Protein AF-A0A365CVX8-F1 (afdb_monomer)

Structure (mmCIF, N/CA/C/O backbone):
data_AF-A0A365CVX8-F1
#
_entry.id   AF-A0A365CVX8-F1
#
loop_
_atom_site.group_PDB
_atom_site.id
_atom_site.type_symbol
_atom_site.label_atom_id
_atom_site.label_alt_id
_atom_site.label_comp_id
_atom_site.label_asym_id
_atom_site.label_entity_id
_atom_site.label_seq_id
_atom_site.pdbx_PDB_ins_code
_atom_site.Cartn_x
_atom_site.Cartn_y
_atom_site.Cartn_z
_atom_site.occupancy
_atom_site.B_iso_or_equiv
_atom_site.auth_seq_id
_atom_site.auth_comp_id
_atom_site.auth_asym_id
_atom_site.auth_atom_id
_atom_site.pdbx_PDB_model_num
ATOM 1 N N . LEU A 1 1 ? 5.275 -9.583 2.799 1.00 88.12 1 LEU A N 1
ATOM 2 C CA . LEU A 1 1 ? 6.177 -8.466 3.175 1.00 88.12 1 LEU A CA 1
ATOM 3 C C . LEU A 1 1 ? 5.421 -7.268 3.742 1.00 88.12 1 LEU A C 1
ATOM 5 O O . LEU A 1 1 ? 5.798 -6.828 4.813 1.00 88.12 1 LEU A O 1
ATOM 9 N N . VAL A 1 2 ? 4.339 -6.797 3.106 1.00 97.50 2 VAL A N 1
ATOM 10 C CA . VAL A 1 2 ? 3.573 -5.600 3.531 1.00 97.50 2 VAL A CA 1
ATOM 11 C C . VAL A 1 2 ? 3.321 -5.515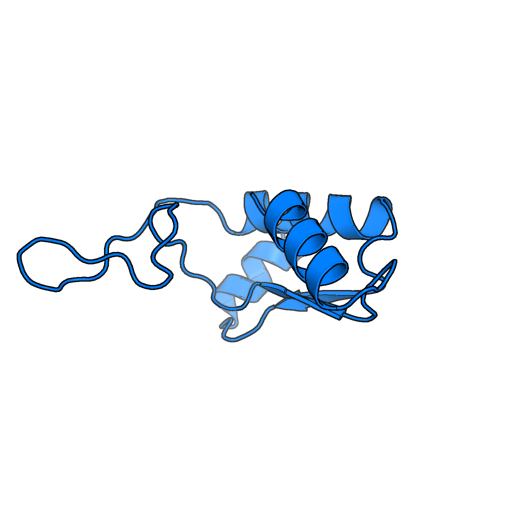 5.043 1.00 97.50 2 VAL A C 1
ATOM 13 O O . VAL A 1 2 ? 3.779 -4.574 5.683 1.00 97.50 2 VAL A O 1
ATOM 16 N N . ARG A 1 3 ? 2.665 -6.525 5.632 1.00 97.94 3 ARG A N 1
ATOM 17 C CA . ARG A 1 3 ? 2.367 -6.537 7.073 1.00 97.94 3 ARG A CA 1
ATOM 18 C C . ARG A 1 3 ? 3.620 -6.469 7.949 1.00 97.94 3 ARG A C 1
ATOM 20 O O . ARG A 1 3 ? 3.631 -5.716 8.909 1.00 97.94 3 ARG A O 1
ATOM 27 N N . VAL A 1 4 ? 4.676 -7.202 7.587 1.00 97.62 4 VAL A N 1
ATOM 28 C CA . VAL A 1 4 ? 5.950 -7.200 8.327 1.00 97.62 4 VAL A CA 1
ATOM 29 C C . VAL A 1 4 ? 6.564 -5.799 8.333 1.00 97.62 4 VAL A C 1
ATOM 31 O O . VAL A 1 4 ? 7.008 -5.336 9.378 1.00 97.62 4 VAL A O 1
ATOM 34 N N . CYS A 1 5 ? 6.545 -5.097 7.195 1.00 97.50 5 CYS A N 1
ATOM 35 C CA . CYS A 1 5 ? 7.035 -3.720 7.112 1.00 97.50 5 CYS A CA 1
ATOM 36 C C . CYS A 1 5 ? 6.208 -2.770 7.990 1.00 97.50 5 CYS A C 1
ATOM 38 O O . CYS A 1 5 ? 6.782 -1.951 8.702 1.00 97.50 5 CYS A O 1
ATOM 40 N N . LEU A 1 6 ? 4.877 -2.901 7.984 1.00 98.44 6 LEU A N 1
ATOM 41 C CA . LEU A 1 6 ? 4.008 -2.092 8.839 1.00 98.44 6 LEU A CA 1
ATOM 42 C C . LEU A 1 6 ? 4.246 -2.375 10.330 1.00 98.44 6 LEU A C 1
ATOM 44 O O . LEU A 1 6 ? 4.431 -1.438 11.097 1.00 98.44 6 LEU A O 1
ATOM 48 N N . GLU A 1 7 ? 4.304 -3.642 10.745 1.00 98.56 7 GLU A N 1
ATOM 49 C CA . GLU A 1 7 ? 4.580 -4.032 12.138 1.00 98.56 7 GLU A CA 1
ATOM 50 C C . GLU A 1 7 ? 5.954 -3.530 12.612 1.00 98.56 7 GLU A C 1
ATOM 52 O O . GLU A 1 7 ? 6.098 -3.085 13.752 1.00 98.56 7 GLU A O 1
ATOM 57 N N . GLN A 1 8 ? 6.963 -3.530 11.735 1.00 98.06 8 GLN A N 1
ATOM 58 C CA . GLN A 1 8 ? 8.263 -2.922 12.022 1.00 98.06 8 GLN A CA 1
ATOM 59 C C . GLN A 1 8 ? 8.157 -1.407 12.227 1.00 98.06 8 GLN A C 1
ATOM 61 O O . GLN A 1 8 ? 8.727 -0.892 13.190 1.00 98.06 8 GLN A O 1
ATOM 66 N N . SER A 1 9 ? 7.424 -0.693 11.366 1.00 98.25 9 SER A N 1
ATOM 67 C CA . SER A 1 9 ? 7.183 0.745 11.534 1.00 98.25 9 SER A CA 1
ATOM 68 C C . SER A 1 9 ? 6.437 1.048 12.834 1.00 98.25 9 SER A C 1
ATOM 70 O O . SER A 1 9 ? 6.866 1.918 13.585 1.00 98.25 9 SER A O 1
ATOM 72 N N . LEU A 1 10 ? 5.378 0.297 13.146 1.00 98.75 10 LEU A N 1
ATOM 73 C CA . LEU A 1 10 ? 4.614 0.427 14.390 1.00 98.75 10 LEU A CA 1
ATOM 74 C C . LEU A 1 10 ? 5.499 0.225 15.622 1.00 98.75 10 LEU A C 1
ATOM 76 O O . LEU A 1 10 ? 5.479 1.044 16.539 1.00 98.75 10 LEU A O 1
ATOM 80 N N . LYS A 1 11 ? 6.362 -0.799 15.605 1.00 98.62 11 LYS A N 1
ATOM 81 C CA . LYS A 1 11 ? 7.333 -1.046 16.678 1.00 98.62 11 LYS A CA 1
ATOM 82 C C . LYS A 1 11 ? 8.307 0.120 16.865 1.00 98.62 11 LYS A C 1
ATOM 84 O O . LYS A 1 11 ? 8.607 0.475 18.001 1.00 98.62 11 LYS A O 1
ATOM 89 N N . GLN A 1 12 ? 8.819 0.700 15.779 1.00 98.50 12 GLN A N 1
ATOM 90 C CA . GLN A 1 12 ? 9.742 1.841 15.849 1.00 98.50 12 GLN A CA 1
ATOM 91 C C . GLN A 1 12 ? 9.052 3.112 16.354 1.00 98.50 12 GLN A C 1
ATOM 93 O O . GLN A 1 12 ? 9.645 3.864 17.122 1.00 98.50 12 GLN A O 1
ATOM 98 N N . LEU A 1 13 ? 7.802 3.330 15.941 1.00 98.62 13 LEU A N 1
ATOM 99 C CA . LEU A 1 13 ? 6.990 4.477 16.345 1.00 98.62 13 LEU A CA 1
ATOM 100 C C . LEU A 1 13 ? 6.361 4.314 17.736 1.00 98.62 13 LEU A C 1
ATOM 102 O O . LEU A 1 13 ? 5.879 5.298 18.286 1.00 98.62 13 LEU A O 1
ATOM 106 N N . GLN A 1 14 ? 6.376 3.100 18.299 1.00 98.62 14 GLN A N 1
ATOM 107 C CA . GLN A 1 14 ? 5.677 2.736 19.538 1.00 98.62 14 GLN A CA 1
ATOM 108 C C . GLN A 1 14 ? 4.173 3.039 19.469 1.00 98.62 14 GLN A C 1
ATOM 110 O O . GLN A 1 14 ? 3.582 3.562 20.410 1.00 98.62 14 GLN A O 1
ATOM 115 N N . LEU A 1 15 ? 3.563 2.716 18.328 1.00 98.75 15 LEU A N 1
ATOM 116 C CA . LEU A 1 15 ? 2.132 2.880 18.087 1.00 98.75 15 LEU A CA 1
ATOM 117 C C . LEU A 1 15 ? 1.475 1.521 17.864 1.00 98.75 15 LEU A C 1
ATOM 119 O O . LEU A 1 15 ? 2.075 0.626 17.272 1.00 98.75 15 LEU A O 1
ATOM 123 N N . ASP A 1 16 ? 0.212 1.401 18.264 1.00 98.69 16 ASP A N 1
ATOM 124 C CA . ASP A 1 16 ? -0.597 0.206 17.996 1.00 98.69 16 ASP A CA 1
ATOM 125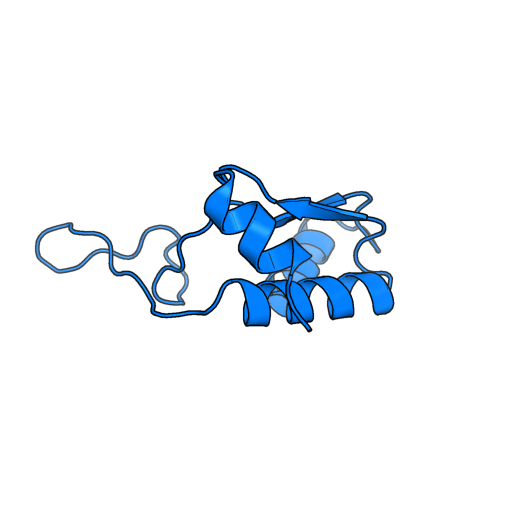 C C . ASP A 1 16 ? -1.152 0.190 16.561 1.00 98.69 16 ASP A C 1
ATOM 127 O O . ASP A 1 16 ? -1.435 -0.871 16.004 1.00 98.69 16 ASP A O 1
ATOM 131 N N . TYR A 1 17 ? -1.316 1.370 15.953 1.00 98.81 17 TYR A N 1
ATOM 132 C CA . TYR A 1 17 ? -1.817 1.542 14.592 1.00 98.81 17 TYR A CA 1
ATOM 133 C C . TYR A 1 17 ? -1.314 2.853 13.963 1.00 98.81 17 TYR A C 1
ATOM 135 O O . TYR A 1 17 ? -0.825 3.743 14.658 1.00 98.81 17 TYR A O 1
ATOM 143 N N . VAL A 1 18 ? -1.486 2.998 12.645 1.00 98.81 18 VAL A N 1
ATOM 144 C CA . VAL A 1 18 ? -1.339 4.280 11.927 1.00 98.81 18 VAL A CA 1
ATOM 145 C C . VAL A 1 18 ? -2.660 4.734 11.311 1.00 98.81 18 VAL A C 1
ATOM 147 O O . VAL A 1 18 ? -3.453 3.918 10.836 1.00 98.81 18 VAL A O 1
ATOM 150 N N . ASP A 1 19 ? -2.911 6.040 11.266 1.00 98.88 19 ASP A N 1
ATOM 151 C CA . ASP A 1 19 ? -4.121 6.565 10.622 1.00 98.88 19 ASP A CA 1
ATOM 152 C C . ASP A 1 19 ? -4.127 6.318 9.108 1.00 98.88 19 ASP A C 1
ATOM 154 O O . ASP A 1 19 ? -5.179 6.048 8.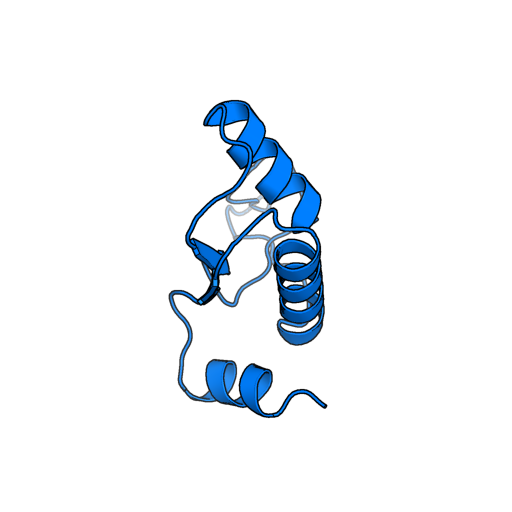526 1.00 98.88 19 ASP A O 1
ATOM 158 N N . LEU A 1 20 ? -2.953 6.352 8.469 1.00 98.81 20 LEU A N 1
ATOM 159 C CA . LEU A 1 20 ? -2.794 6.151 7.032 1.00 98.81 20 LEU A CA 1
ATOM 160 C C . LEU A 1 20 ? -1.504 5.387 6.710 1.00 98.81 20 LEU A C 1
ATOM 162 O O . LEU A 1 20 ? -0.421 5.788 7.131 1.00 98.81 20 LEU A O 1
ATOM 166 N N . TYR A 1 21 ? -1.617 4.330 5.902 1.00 98.81 21 TYR A N 1
ATOM 167 C CA . TYR A 1 21 ? -0.478 3.585 5.357 1.00 98.81 21 TYR A CA 1
ATOM 168 C C . TYR A 1 21 ? -0.519 3.559 3.824 1.00 98.81 21 TYR A C 1
ATOM 170 O O . TYR A 1 21 ? -1.563 3.299 3.227 1.00 98.81 21 TYR A O 1
ATOM 178 N N . LEU A 1 22 ? 0.607 3.845 3.165 1.00 98.81 22 LEU A N 1
ATOM 179 C CA . LEU A 1 22 ? 0.660 4.046 1.713 1.00 98.81 22 LEU A CA 1
ATOM 180 C C . LEU A 1 22 ? 1.598 3.053 1.027 1.00 98.81 22 LEU A C 1
ATOM 182 O O . LEU A 1 22 ? 2.709 2.815 1.498 1.00 98.81 22 LEU A O 1
ATOM 186 N N . ILE A 1 23 ? 1.214 2.583 -0.163 1.00 98.44 23 ILE A N 1
ATOM 187 C CA . ILE A 1 23 ? 2.197 2.073 -1.126 1.00 98.44 23 ILE A CA 1
ATOM 188 C C . ILE A 1 23 ? 2.995 3.277 -1.637 1.00 98.44 23 ILE A C 1
ATOM 190 O O . ILE A 1 23 ? 2.453 4.122 -2.351 1.00 98.44 23 ILE A O 1
ATOM 194 N N . HIS A 1 24 ? 4.270 3.376 -1.255 1.00 97.75 24 HIS A N 1
ATOM 195 C CA . HIS A 1 24 ? 5.089 4.563 -1.529 1.0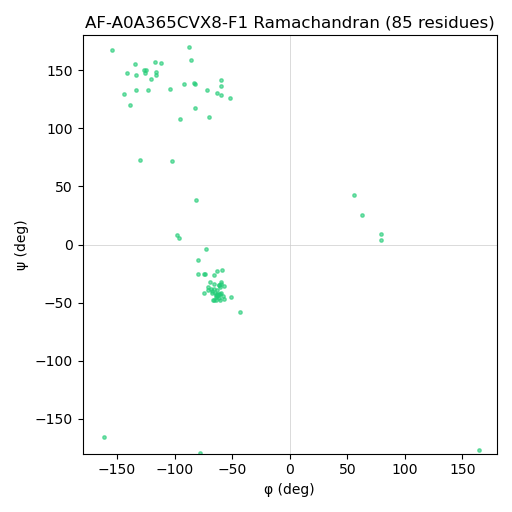0 97.75 24 HIS A CA 1
ATOM 196 C C . HIS A 1 24 ? 5.373 4.755 -3.031 1.00 97.75 24 HIS A C 1
ATOM 198 O O . HIS A 1 24 ? 5.319 5.878 -3.523 1.00 97.75 24 HIS A O 1
ATOM 204 N N . PHE A 1 25 ? 5.649 3.677 -3.772 1.00 96.75 25 PHE A N 1
ATOM 205 C CA . PHE A 1 25 ? 5.872 3.718 -5.220 1.00 96.75 25 PHE A CA 1
ATOM 206 C C . PHE A 1 25 ? 5.242 2.503 -5.915 1.00 96.75 25 PHE A C 1
ATOM 208 O O . PHE A 1 25 ? 5.264 1.407 -5.356 1.00 96.75 25 PHE A O 1
ATOM 215 N N . PRO A 1 26 ? 4.754 2.645 -7.161 1.00 95.81 26 PRO A N 1
ATOM 216 C CA . PRO A 1 26 ? 4.200 1.545 -7.952 1.00 95.81 26 PRO A CA 1
ATOM 217 C C . PRO A 1 26 ? 5.300 0.710 -8.640 1.00 95.81 26 PRO A C 1
ATOM 219 O O . PRO A 1 26 ? 5.165 0.332 -9.804 1.00 95.81 26 PRO A O 1
ATOM 222 N N . MET A 1 27 ? 6.425 0.490 -7.957 1.00 94.12 27 MET A N 1
ATOM 223 C CA . MET A 1 27 ? 7.581 -0.255 -8.458 1.00 94.12 27 MET A CA 1
ATOM 224 C C . MET A 1 27 ? 8.123 -1.137 -7.339 1.00 94.12 27 MET A C 1
ATOM 226 O O . MET A 1 27 ? 8.542 -0.626 -6.301 1.00 94.12 27 MET A O 1
ATOM 230 N N . ALA A 1 28 ? 8.133 -2.449 -7.558 1.00 94.56 28 ALA A N 1
ATOM 231 C CA . ALA A 1 28 ? 8.741 -3.384 -6.626 1.00 94.56 28 ALA A CA 1
ATOM 232 C C . ALA A 1 28 ? 10.254 -3.463 -6.861 1.00 94.56 28 ALA A C 1
ATOM 234 O O . ALA A 1 28 ? 10.730 -3.488 -7.999 1.00 94.56 28 ALA A O 1
ATOM 235 N N . MET A 1 29 ? 11.011 -3.493 -5.770 1.00 94.69 29 MET A N 1
ATOM 236 C CA . MET A 1 29 ? 12.454 -3.719 -5.770 1.00 94.69 29 MET A CA 1
ATOM 237 C C . MET A 1 29 ? 12.747 -5.074 -5.139 1.00 94.69 29 MET A C 1
ATOM 239 O O . MET A 1 29 ? 11.947 -5.564 -4.338 1.00 94.69 29 MET A O 1
ATOM 243 N N . LYS A 1 30 ? 13.899 -5.662 -5.476 1.00 94.81 30 LYS A N 1
ATOM 244 C CA . LYS A 1 30 ? 14.341 -6.926 -4.880 1.00 94.81 30 LYS A CA 1
ATOM 245 C C . LYS A 1 30 ? 14.294 -6.835 -3.341 1.00 94.81 30 LYS A C 1
ATOM 247 O O . LYS A 1 30 ? 14.927 -5.934 -2.788 1.00 94.81 30 LYS A O 1
ATOM 252 N N . PRO A 1 31 ? 13.605 -7.755 -2.641 1.00 92.75 31 PRO A N 1
ATOM 253 C CA . PRO A 1 31 ? 13.560 -7.750 -1.182 1.00 92.75 31 PRO A CA 1
ATOM 254 C C . PRO A 1 31 ? 14.952 -7.883 -0.548 1.00 92.75 31 PRO A C 1
ATOM 256 O O . PRO A 1 31 ? 15.790 -8.654 -1.022 1.00 92.75 31 PRO A O 1
ATOM 259 N N . GLY A 1 32 ? 15.185 -7.163 0.549 1.00 91.31 32 GLY A N 1
ATOM 260 C CA . GLY A 1 32 ? 16.433 -7.203 1.309 1.00 91.31 32 GLY A CA 1
ATOM 261 C C . GLY A 1 32 ? 16.561 -6.025 2.274 1.00 91.31 32 GLY A C 1
ATOM 262 O O . GLY A 1 32 ? 15.653 -5.207 2.387 1.00 91.31 32 GLY A O 1
ATOM 263 N N . GLU A 1 33 ? 17.699 -5.938 2.963 1.00 87.31 33 GLU A N 1
ATOM 264 C CA . GLU A 1 33 ? 17.986 -4.847 3.910 1.00 87.31 33 GLU A CA 1
ATOM 265 C C . GLU A 1 33 ? 18.321 -3.520 3.212 1.00 87.31 33 GLU A C 1
ATOM 267 O O . GLU A 1 33 ? 18.127 -2.444 3.775 1.00 87.31 33 GLU A O 1
ATOM 272 N N . ASN A 1 34 ? 18.817 -3.579 1.973 1.00 90.38 34 ASN A N 1
ATOM 273 C CA . ASN A 1 34 ? 19.109 -2.389 1.185 1.00 90.38 34 ASN A CA 1
ATOM 274 C C . ASN A 1 34 ? 17.834 -1.872 0.505 1.00 90.38 34 ASN A C 1
ATOM 276 O O . ASN A 1 34 ? 17.288 -2.535 -0.374 1.00 90.38 34 ASN A O 1
ATOM 280 N N . TYR A 1 35 ? 17.417 -0.654 0.857 1.00 88.31 35 TYR A N 1
ATOM 281 C CA . TYR A 1 35 ? 16.249 0.019 0.280 1.00 88.31 35 TYR A CA 1
ATOM 282 C C . TYR A 1 35 ? 16.365 0.316 -1.222 1.00 88.31 35 TYR A C 1
ATOM 284 O O . TYR A 1 35 ? 15.349 0.505 -1.883 1.00 88.31 35 TYR A O 1
ATOM 292 N N . LEU A 1 36 ? 17.587 0.385 -1.760 1.00 92.94 36 LEU A N 1
ATOM 293 C CA . LEU A 1 36 ? 17.877 0.628 -3.174 1.00 92.94 36 LEU A CA 1
ATOM 294 C C . LEU A 1 36 ? 18.861 -0.440 -3.674 1.00 92.94 36 LEU A C 1
ATOM 296 O O . LEU A 1 36 ? 20.048 -0.145 -3.862 1.00 92.94 36 LEU A O 1
ATOM 300 N N . PRO A 1 37 ? 18.406 -1.694 -3.854 1.00 95.38 37 PRO A N 1
ATOM 301 C CA . PRO A 1 37 ? 19.273 -2.781 -4.285 1.00 95.38 37 PRO A CA 1
ATOM 302 C C . PRO A 1 37 ? 19.815 -2.479 -5.682 1.00 95.38 37 PRO A C 1
ATOM 304 O O . PRO A 1 37 ? 19.052 -2.137 -6.586 1.00 95.38 37 PRO A O 1
ATOM 307 N N . LYS A 1 38 ? 21.132 -2.603 -5.860 1.00 96.25 38 LYS A N 1
ATOM 308 C CA . LYS A 1 38 ? 21.825 -2.344 -7.127 1.00 96.25 38 LYS A CA 1
ATOM 309 C C . LYS A 1 38 ? 22.657 -3.549 -7.550 1.00 96.25 38 LYS A C 1
ATOM 311 O O . LYS A 1 38 ? 23.150 -4.275 -6.689 1.00 96.25 38 LYS A O 1
ATOM 316 N N . ASP A 1 39 ? 22.784 -3.759 -8.855 1.00 94.69 39 ASP A N 1
ATOM 317 C CA . ASP A 1 39 ? 23.712 -4.733 -9.431 1.00 94.69 39 ASP A CA 1
ATOM 318 C C . ASP A 1 39 ? 25.159 -4.203 -9.439 1.00 94.69 39 ASP A C 1
ATOM 320 O O . ASP A 1 39 ? 25.437 -3.085 -8.998 1.00 94.69 39 ASP A O 1
ATOM 324 N N . GLU A 1 40 ? 26.086 -5.012 -9.953 1.00 95.88 40 GLU A N 1
ATOM 325 C CA . GLU A 1 40 ? 27.516 -4.682 -10.050 1.00 95.88 40 GLU A CA 1
ATOM 326 C C . GLU A 1 40 ? 27.794 -3.414 -10.879 1.00 95.88 40 GLU A C 1
ATOM 328 O O . GLU A 1 40 ? 28.817 -2.761 -10.686 1.00 95.88 40 GLU A O 1
ATOM 333 N N . ASN A 1 41 ? 26.863 -3.020 -11.754 1.00 96.06 41 ASN A N 1
ATOM 334 C CA . ASN A 1 41 ? 26.958 -1.826 -12.595 1.00 96.06 41 ASN A CA 1
ATOM 335 C C . ASN A 1 41 ? 26.231 -0.612 -11.985 1.00 96.06 41 ASN A C 1
ATOM 337 O O . ASN A 1 41 ? 26.115 0.435 -12.624 1.00 96.06 41 ASN A O 1
ATOM 341 N N . GLY A 1 42 ? 25.709 -0.734 -10.761 1.00 94.44 42 GLY A N 1
ATOM 342 C CA . GLY A 1 42 ? 24.996 0.334 -10.064 1.00 94.44 42 GLY A CA 1
ATOM 343 C C . GLY A 1 42 ? 23.538 0.526 -10.499 1.00 94.44 42 GLY A C 1
ATOM 344 O O . GLY A 1 42 ? 22.907 1.501 -10.074 1.00 94.44 42 GLY A O 1
ATOM 345 N N . LYS A 1 43 ? 22.978 -0.378 -11.312 1.00 95.44 43 LYS A N 1
ATOM 346 C CA . LYS A 1 43 ? 21.584 -0.314 -11.769 1.00 95.44 43 LYS A CA 1
ATOM 347 C C . LYS A 1 43 ? 20.651 -0.918 -10.723 1.00 95.44 43 LYS A C 1
ATOM 349 O O . LYS A 1 43 ? 20.956 -1.957 -10.149 1.00 95.44 43 LYS A O 1
ATOM 354 N N . LEU A 1 44 ? 19.495 -0.288 -10.500 1.00 95.38 44 LEU A N 1
ATOM 355 C CA . LEU A 1 44 ? 18.484 -0.799 -9.569 1.00 95.38 44 LEU A CA 1
ATOM 356 C C . LEU A 1 44 ? 17.980 -2.190 -9.976 1.00 95.38 44 LEU A C 1
ATOM 358 O O . LEU A 1 44 ? 17.667 -2.431 -11.145 1.00 95.38 44 LEU A O 1
ATOM 362 N N . ILE A 1 45 ? 17.858 -3.077 -8.988 1.00 96.06 45 ILE A N 1
ATOM 363 C CA . ILE A 1 45 ? 17.309 -4.421 -9.154 1.00 96.06 45 ILE A CA 1
ATOM 364 C C . ILE A 1 45 ? 15.822 -4.397 -8.797 1.00 96.06 45 ILE A C 1
ATOM 366 O O . ILE A 1 45 ? 15.441 -4.294 -7.627 1.00 96.06 45 ILE A O 1
ATOM 370 N N . TYR A 1 46 ? 14.985 -4.504 -9.823 1.00 94.69 46 TYR A N 1
ATOM 371 C CA . TYR A 1 46 ? 13.533 -4.551 -9.684 1.00 94.69 46 TYR A CA 1
ATOM 372 C C . TYR A 1 46 ? 13.032 -5.973 -9.431 1.00 94.69 46 TYR A C 1
ATOM 374 O O . TYR A 1 46 ? 13.704 -6.947 -9.768 1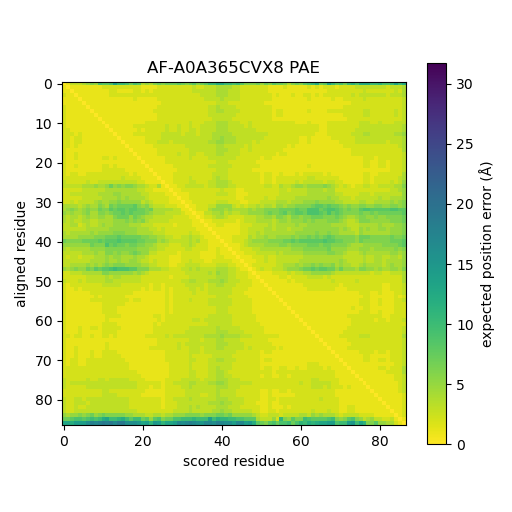.00 94.69 46 TYR A O 1
ATOM 382 N N . ASP A 1 47 ? 11.833 -6.064 -8.868 1.00 94.25 47 ASP A N 1
ATOM 383 C CA . ASP A 1 47 ? 11.080 -7.307 -8.727 1.00 94.25 47 ASP A CA 1
ATOM 384 C C . ASP A 1 47 ? 9.770 -7.228 -9.529 1.00 94.25 47 ASP A C 1
ATOM 386 O O . ASP A 1 47 ? 9.270 -6.141 -9.833 1.00 94.25 47 ASP A O 1
ATOM 390 N N . ALA A 1 48 ? 9.217 -8.382 -9.890 1.00 92.19 48 ALA A N 1
ATOM 391 C CA . ALA A 1 48 ? 7.997 -8.505 -10.680 1.00 92.19 48 ALA A CA 1
ATOM 392 C C . ALA A 1 48 ? 6.807 -8.852 -9.774 1.00 92.19 48 ALA A C 1
ATOM 394 O O . ALA A 1 48 ? 6.296 -9.968 -9.795 1.00 92.19 48 ALA A O 1
ATOM 395 N N . VAL A 1 49 ? 6.368 -7.881 -8.972 1.00 94.12 49 VAL A N 1
ATOM 396 C CA . VAL A 1 49 ? 5.206 -8.023 -8.080 1.00 94.12 49 VAL A CA 1
ATOM 397 C C . VAL A 1 49 ? 4.009 -7.286 -8.666 1.00 94.12 49 VAL A C 1
ATOM 399 O O . VAL A 1 49 ? 4.133 -6.129 -9.083 1.00 94.12 49 VAL A O 1
ATOM 402 N N . ASP A 1 50 ? 2.836 -7.925 -8.674 1.00 94.56 50 ASP A N 1
ATOM 403 C CA . ASP A 1 50 ? 1.609 -7.227 -9.033 1.00 94.56 50 ASP A CA 1
ATOM 404 C C . ASP A 1 50 ? 1.189 -6.260 -7.909 1.00 94.56 50 ASP A C 1
ATOM 406 O O . ASP A 1 50 ? 1.134 -6.583 -6.719 1.00 94.56 50 ASP A O 1
ATOM 410 N N . ILE A 1 51 ? 0.859 -5.034 -8.308 1.00 95.00 51 ILE A N 1
ATOM 411 C CA . ILE A 1 51 ? 0.280 -4.008 -7.444 1.00 95.00 51 ILE A CA 1
ATOM 412 C C . ILE A 1 51 ? -1.021 -4.510 -6.799 1.00 95.00 51 ILE A C 1
ATOM 414 O O . ILE A 1 51 ? -1.273 -4.168 -5.647 1.00 95.00 51 ILE A O 1
ATOM 418 N N . CYS A 1 52 ? -1.829 -5.314 -7.500 1.00 96.12 52 CYS A N 1
ATOM 419 C CA . CYS A 1 52 ? -3.069 -5.873 -6.953 1.00 96.12 52 CYS A CA 1
ATOM 420 C C . CYS A 1 52 ? -2.795 -6.808 -5.766 1.00 96.12 52 CYS A C 1
ATOM 422 O O . CYS A 1 52 ? -3.420 -6.639 -4.723 1.00 96.12 52 CYS A O 1
ATOM 424 N N . ASP A 1 53 ? -1.800 -7.693 -5.867 1.00 96.44 53 ASP A N 1
ATOM 425 C CA . ASP A 1 53 ? -1.408 -8.583 -4.762 1.00 96.44 53 ASP A CA 1
ATOM 426 C C . ASP A 1 53 ? -0.903 -7.780 -3.553 1.00 96.44 53 ASP A C 1
ATOM 428 O O . ASP A 1 53 ? -1.196 -8.082 -2.392 1.00 96.44 53 ASP A O 1
ATOM 432 N N . THR A 1 54 ? -0.153 -6.707 -3.824 1.00 97.50 54 THR A N 1
ATOM 433 C CA . THR A 1 54 ? 0.312 -5.780 -2.783 1.00 97.50 54 THR A CA 1
ATOM 434 C C . THR A 1 54 ? -0.866 -5.065 -2.124 1.00 97.50 54 THR A C 1
ATOM 436 O O . THR A 1 54 ? -0.890 -4.928 -0.902 1.00 97.50 54 THR A O 1
ATOM 439 N N . TRP A 1 55 ? -1.853 -4.633 -2.910 1.00 98.12 55 TRP A N 1
ATOM 440 C CA . TRP A 1 55 ? -3.053 -3.966 -2.416 1.00 98.12 55 TRP A CA 1
ATOM 441 C C . TRP A 1 55 ? -3.897 -4.884 -1.526 1.00 98.12 55 TRP A C 1
ATOM 443 O O . TRP A 1 55 ? -4.273 -4.475 -0.433 1.00 98.12 55 TRP A O 1
ATOM 453 N N . GLU A 1 56 ? -4.092 -6.149 -1.897 1.00 98.00 56 GLU A N 1
ATOM 454 C CA . GLU A 1 56 ? -4.797 -7.125 -1.048 1.00 98.00 56 GLU A CA 1
ATOM 455 C C . GLU A 1 56 ? -4.089 -7.350 0.295 1.00 98.00 56 GLU A C 1
ATOM 457 O O . GLU A 1 56 ? -4.715 -7.536 1.342 1.00 98.00 56 GLU A O 1
ATOM 462 N N . ALA A 1 57 ? -2.756 -7.305 0.302 1.00 98.31 57 ALA A N 1
ATOM 463 C CA . ALA A 1 57 ? -1.999 -7.353 1.545 1.00 98.31 57 ALA A CA 1
ATOM 464 C C . ALA A 1 57 ? -2.159 -6.069 2.386 1.00 98.31 57 ALA A C 1
ATOM 466 O O . ALA A 1 57 ? -2.147 -6.155 3.616 1.00 98.31 57 ALA A O 1
ATOM 467 N N . MET A 1 58 ? -2.337 -4.900 1.756 1.00 98.56 58 MET A N 1
ATOM 468 C CA . MET A 1 58 ? -2.672 -3.643 2.444 1.00 98.56 58 MET A CA 1
ATOM 469 C C . MET A 1 58 ? -4.081 -3.700 3.049 1.00 98.56 58 MET A C 1
ATOM 471 O O . MET A 1 58 ? -4.260 -3.299 4.198 1.00 98.56 58 MET A O 1
ATOM 475 N N . GLU A 1 59 ? -5.060 -4.250 2.323 1.00 98.56 59 GLU A N 1
ATOM 476 C CA . GLU A 1 59 ? -6.435 -4.462 2.804 1.00 98.56 59 GLU A CA 1
ATOM 477 C C . GLU A 1 59 ? -6.442 -5.323 4.070 1.00 98.56 59 GLU A C 1
ATOM 479 O O . GLU A 1 59 ? -6.974 -4.905 5.095 1.00 98.56 59 GLU A O 1
ATOM 484 N N . LYS A 1 60 ? -5.699 -6.438 4.078 1.00 98.69 60 LYS A N 1
ATOM 485 C CA . LYS A 1 60 ? -5.537 -7.279 5.279 1.00 98.69 60 LYS A CA 1
ATOM 486 C C . LYS A 1 60 ? -4.910 -6.539 6.466 1.00 98.69 60 LYS A C 1
ATOM 488 O O . LYS A 1 60 ? -5.214 -6.860 7.613 1.00 98.69 60 LYS A O 1
ATOM 493 N N . CYS A 1 61 ? -4.025 -5.568 6.229 1.00 98.75 61 CYS A N 1
ATOM 494 C CA . CYS A 1 61 ? -3.458 -4.744 7.305 1.00 98.75 61 CYS A CA 1
ATOM 495 C C . CYS A 1 61 ? -4.497 -3.783 7.892 1.00 98.75 61 CYS A C 1
ATOM 497 O O . CYS A 1 61 ? -4.51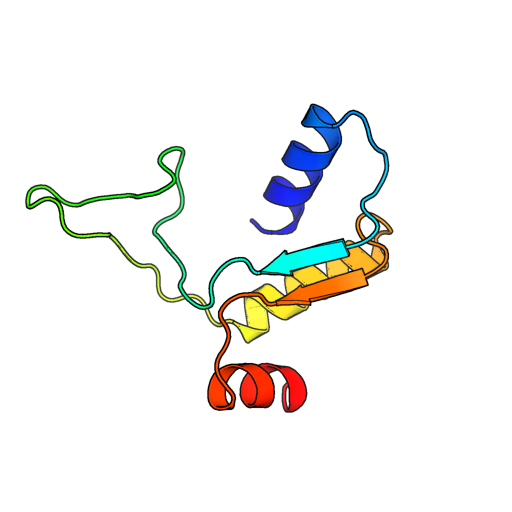0 -3.561 9.105 1.00 98.75 61 CYS A O 1
ATOM 499 N N . LYS A 1 62 ? -5.378 -3.243 7.043 1.00 98.69 62 LYS A N 1
ATOM 500 C CA . LYS A 1 62 ? -6.517 -2.433 7.475 1.00 98.69 62 LYS A CA 1
ATOM 501 C C . LYS A 1 62 ? -7.520 -3.262 8.275 1.00 98.69 62 LYS A C 1
ATOM 503 O O . LYS A 1 62 ? -7.894 -2.853 9.370 1.00 98.69 62 LYS A O 1
ATOM 508 N N . ASP A 1 63 ? -7.894 -4.437 7.773 1.00 98.69 63 ASP A N 1
ATOM 509 C CA . ASP A 1 63 ? -8.838 -5.343 8.442 1.00 98.69 63 ASP A CA 1
ATOM 510 C C . ASP A 1 63 ? -8.315 -5.810 9.806 1.00 98.69 63 ASP A C 1
ATOM 512 O O . ASP A 1 63 ? -9.073 -5.939 10.764 1.00 98.69 63 ASP A O 1
ATOM 516 N N . ALA A 1 64 ? -6.997 -5.997 9.926 1.00 98.56 64 ALA A N 1
ATOM 517 C CA . ALA A 1 64 ? -6.333 -6.301 11.191 1.00 98.56 64 ALA A CA 1
ATOM 518 C C . ALA A 1 64 ? -6.249 -5.102 12.161 1.00 98.56 64 ALA A C 1
ATOM 520 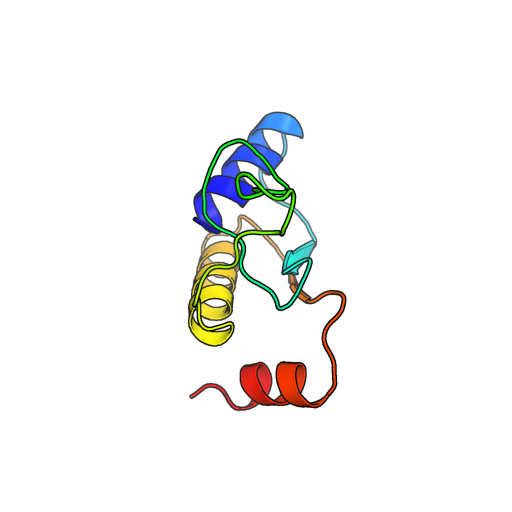O O . ALA A 1 64 ? -5.747 -5.256 13.272 1.00 98.56 64 ALA A O 1
ATOM 521 N N . GLY A 1 65 ? -6.692 -3.907 11.757 1.00 98.56 65 GLY A N 1
ATOM 522 C CA . GLY A 1 65 ? -6.678 -2.696 12.577 1.00 98.56 65 GLY A CA 1
ATOM 523 C C . GLY A 1 65 ? -5.323 -1.990 12.680 1.00 98.56 65 GLY A C 1
AT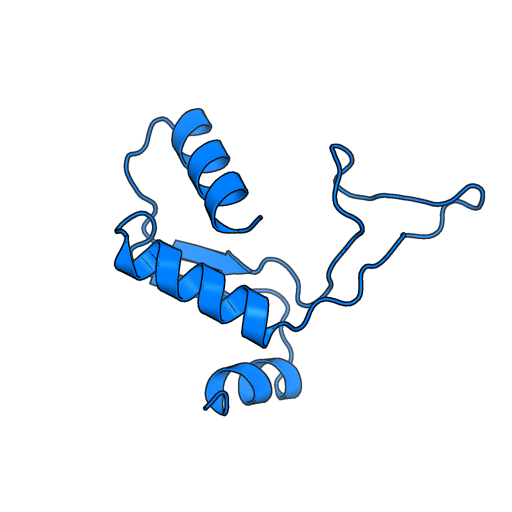OM 524 O O . GLY A 1 65 ? -5.238 -0.983 13.381 1.00 98.56 65 GLY A O 1
ATOM 525 N N . LEU A 1 66 ? -4.294 -2.467 11.968 1.00 98.75 66 LEU A N 1
ATOM 526 C CA . LEU A 1 66 ? -2.935 -1.904 11.993 1.00 98.75 66 LEU A CA 1
ATOM 527 C C . LEU A 1 66 ? -2.840 -0.567 11.240 1.00 98.75 66 LEU A C 1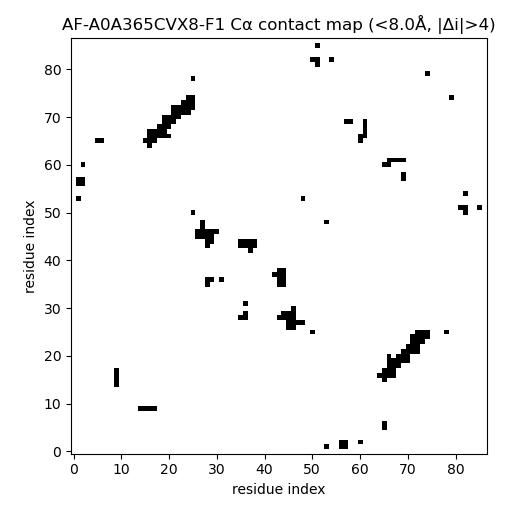
ATOM 529 O O . LEU A 1 66 ? -1.973 0.256 11.529 1.00 98.75 66 LEU A O 1
ATOM 533 N N . ALA A 1 67 ? -3.737 -0.342 10.277 1.00 98.81 67 ALA A N 1
ATOM 534 C CA . ALA A 1 67 ? -3.904 0.929 9.582 1.00 98.81 67 ALA A CA 1
ATOM 535 C C . ALA A 1 67 ? -5.394 1.297 9.508 1.00 98.81 67 ALA A C 1
ATOM 537 O O . ALA A 1 67 ? -6.211 0.459 9.134 1.00 98.81 67 ALA A O 1
ATOM 538 N N . LYS A 1 68 ? -5.780 2.537 9.834 1.00 98.75 68 LYS A N 1
ATOM 539 C CA . LYS A 1 68 ? -7.190 2.974 9.712 1.00 98.75 68 LYS A CA 1
ATOM 540 C C . LYS A 1 68 ? -7.580 3.217 8.258 1.00 98.75 68 LYS A C 1
ATOM 542 O O . LYS A 1 68 ? -8.654 2.808 7.814 1.00 98.75 68 LYS A O 1
ATOM 547 N N . SER A 1 69 ? -6.679 3.842 7.511 1.00 98.81 69 SER A N 1
ATOM 548 C CA . SER A 1 69 ? -6.802 4.093 6.080 1.00 98.81 69 SER A CA 1
ATOM 549 C C . SER A 1 69 ? -5.599 3.528 5.335 1.00 98.81 69 SER A C 1
ATOM 551 O O . SER A 1 69 ? -4.485 3.480 5.858 1.00 98.81 69 SER A O 1
ATOM 553 N N . ILE A 1 70 ? -5.820 3.131 4.084 1.00 98.81 70 ILE A N 1
ATOM 554 C CA . ILE A 1 70 ? -4.763 2.716 3.161 1.00 98.81 70 ILE A CA 1
ATOM 555 C C . ILE A 1 70 ? -4.863 3.517 1.870 1.00 98.81 70 ILE A C 1
ATOM 557 O O . ILE A 1 70 ? -5.951 3.938 1.476 1.00 98.81 70 ILE A O 1
ATOM 561 N N . GLY A 1 71 ? -3.732 3.733 1.212 1.00 98.69 71 GLY A N 1
ATOM 562 C CA . GLY A 1 71 ? -3.683 4.492 -0.029 1.00 98.69 71 GLY A CA 1
ATOM 563 C C . GLY A 1 71 ? -2.415 4.242 -0.829 1.00 98.69 71 GLY A C 1
ATOM 564 O O . GLY A 1 71 ? -1.659 3.301 -0.579 1.00 98.69 71 GLY A O 1
ATOM 565 N N . VAL A 1 72 ? -2.179 5.110 -1.806 1.00 98.69 72 VAL A N 1
ATOM 566 C CA . VAL A 1 72 ? -1.030 5.033 -2.708 1.00 98.69 72 VAL A CA 1
ATOM 567 C C . VAL A 1 72 ? -0.365 6.397 -2.869 1.00 98.69 72 VAL A C 1
ATOM 569 O O . VAL A 1 72 ? -1.009 7.431 -2.707 1.00 98.69 72 VAL A O 1
ATOM 572 N N . SER A 1 73 ? 0.919 6.397 -3.217 1.00 98.62 73 SER A N 1
ATOM 573 C CA . SER A 1 73 ? 1.710 7.587 -3.535 1.00 98.62 73 SER A CA 1
ATOM 574 C C . SER A 1 73 ? 2.507 7.361 -4.819 1.00 98.62 73 SER A C 1
ATOM 576 O O . SER A 1 73 ? 2.939 6.244 -5.084 1.00 98.62 73 SER A O 1
ATOM 578 N N . ASN A 1 74 ? 2.707 8.402 -5.632 1.00 98.50 74 ASN A N 1
ATOM 579 C CA . ASN A 1 74 ? 3.405 8.333 -6.929 1.00 98.50 74 ASN A CA 1
ATOM 580 C C . ASN A 1 74 ? 2.733 7.435 -7.993 1.00 98.50 74 ASN A C 1
ATOM 582 O O . ASN A 1 74 ? 3.401 6.935 -8.900 1.00 98.50 74 ASN A O 1
ATOM 586 N N . PHE A 1 75 ? 1.416 7.218 -7.904 1.00 98.38 75 PHE A N 1
ATOM 587 C CA . PHE A 1 75 ? 0.663 6.422 -8.880 1.00 98.38 75 PHE A CA 1
ATOM 588 C C . PHE A 1 75 ? 0.100 7.309 -9.990 1.00 98.38 75 PHE A C 1
ATOM 590 O O . PHE A 1 75 ? -0.458 8.374 -9.734 1.00 98.38 75 PHE A O 1
ATOM 597 N N . ASN A 1 76 ? 0.188 6.839 -11.233 1.00 98.25 76 ASN A N 1
ATOM 598 C CA . ASN A 1 76 ? -0.503 7.455 -12.363 1.00 98.25 76 ASN A CA 1
ATOM 599 C C . ASN A 1 76 ? -1.931 6.906 -12.529 1.00 98.25 76 ASN A C 1
ATOM 601 O O . ASN A 1 76 ? -2.305 5.890 -11.939 1.00 98.25 76 ASN A O 1
ATOM 605 N N . ARG A 1 77 ? -2.719 7.544 -13.407 1.00 98.31 77 ARG A N 1
ATOM 606 C CA . ARG A 1 77 ? -4.118 7.166 -13.683 1.00 98.31 77 ARG A CA 1
ATOM 607 C C . ARG A 1 77 ? -4.294 5.677 -13.994 1.00 98.31 77 ARG A C 1
ATOM 609 O O . ARG A 1 77 ? -5.195 5.049 -13.455 1.00 98.31 77 ARG A O 1
ATOM 616 N N . ARG A 1 78 ? -3.434 5.096 -14.837 1.00 97.31 78 ARG A N 1
ATOM 617 C CA . ARG A 1 78 ? -3.550 3.687 -15.249 1.00 97.31 78 ARG A CA 1
ATOM 618 C C . ARG A 1 78 ? -3.329 2.733 -14.073 1.00 97.31 78 ARG A C 1
ATOM 620 O O . ARG A 1 78 ? -4.002 1.714 -13.983 1.00 97.31 78 ARG A O 1
ATOM 627 N N . GLN A 1 79 ? -2.393 3.056 -13.183 1.00 97.56 79 GLN A N 1
ATOM 628 C CA . GLN A 1 79 ? -2.121 2.256 -11.986 1.00 97.56 79 GLN A CA 1
ATOM 629 C C . GLN A 1 79 ? -3.260 2.370 -10.964 1.00 97.56 79 GLN A C 1
ATOM 631 O O . GLN A 1 79 ? -3.652 1.359 -10.390 1.00 97.56 79 GLN A O 1
ATOM 636 N N . LEU A 1 80 ? -3.836 3.566 -10.792 1.00 98.38 80 LEU A N 1
ATOM 637 C CA . LEU A 1 80 ? -5.031 3.761 -9.963 1.00 98.38 80 LEU A CA 1
ATOM 638 C C . LEU A 1 80 ? -6.221 2.956 -10.492 1.00 98.38 80 LEU A C 1
ATOM 640 O O . LEU A 1 80 ? -6.854 2.225 -9.739 1.00 98.38 80 LEU A O 1
ATOM 644 N N . GLU A 1 81 ? -6.492 3.032 -11.797 1.00 97.88 81 GLU A N 1
ATOM 645 C CA . GLU A 1 81 ? -7.564 2.253 -12.422 1.00 97.88 81 GLU A CA 1
ATOM 646 C C . GLU A 1 81 ? -7.370 0.745 -12.252 1.00 97.88 81 GLU A C 1
ATOM 648 O O . GLU A 1 81 ? -8.358 0.033 -12.101 1.00 97.88 81 GLU A O 1
ATOM 653 N N . LYS A 1 82 ? -6.123 0.257 -12.253 1.00 96.62 82 LYS A N 1
ATOM 654 C CA . LYS A 1 82 ? -5.828 -1.159 -12.013 1.00 96.62 82 LYS A CA 1
ATOM 655 C C . LYS A 1 82 ? -6.271 -1.602 -10.615 1.00 96.62 82 LYS A C 1
ATOM 657 O O . LYS A 1 82 ? -6.886 -2.654 -10.498 1.00 96.62 82 LYS A O 1
ATOM 662 N N . ILE A 1 83 ? -6.007 -0.795 -9.583 1.00 97.06 83 ILE A N 1
ATOM 663 C CA . ILE A 1 83 ? -6.470 -1.080 -8.215 1.00 97.06 83 ILE A CA 1
ATOM 664 C C . ILE A 1 83 ? -7.999 -0.989 -8.137 1.00 97.06 83 ILE A C 1
ATOM 666 O O . ILE A 1 83 ? -8.640 -1.897 -7.625 1.00 97.06 83 ILE A O 1
ATOM 670 N N . LEU A 1 84 ? -8.597 0.075 -8.683 1.00 96.62 84 LEU A N 1
ATOM 671 C CA . LEU A 1 84 ? -10.046 0.313 -8.600 1.00 96.62 84 LEU A CA 1
ATOM 672 C C . LEU A 1 84 ? -10.889 -0.727 -9.349 1.00 96.62 84 LEU A C 1
ATOM 674 O O . LEU A 1 84 ? -12.053 -0.922 -9.015 1.00 96.62 84 LEU A O 1
ATOM 678 N N . LYS A 1 85 ? -10.325 -1.357 -10.383 1.00 95.38 85 LYS A N 1
ATOM 679 C CA . LYS A 1 85 ? -10.976 -2.406 -11.181 1.00 95.38 85 LYS A CA 1
ATOM 680 C C . LYS A 1 85 ? -10.561 -3.817 -10.744 1.00 95.38 85 LYS A C 1
ATOM 682 O O . LYS A 1 85 ? -10.872 -4.768 -11.460 1.00 95.38 85 LYS A O 1
ATOM 687 N N . LYS A 1 86 ? -9.832 -3.958 -9.626 1.00 90.19 86 LYS A N 1
ATOM 688 C CA . LYS A 1 86 ? -9.498 -5.266 -9.052 1.00 90.19 86 LYS A CA 1
ATOM 689 C C . LYS A 1 86 ? -10.812 -5.992 -8.706 1.00 90.19 86 LYS A C 1
ATOM 691 O O . LYS A 1 86 ? -11.656 -5.366 -8.063 1.00 90.19 86 LYS A O 1
ATOM 696 N N . PRO A 1 87 ? -11.008 -7.244 -9.155 1.00 64.31 87 PRO A N 1
ATOM 697 C CA . PRO A 1 87 ? -12.177 -8.034 -8.783 1.00 64.31 87 PRO A CA 1
ATOM 698 C C . PRO A 1 87 ? -12.207 -8.362 -7.284 1.00 64.31 87 PRO A C 1
ATOM 700 O O . PRO A 1 87 ? -11.139 -8.301 -6.615 1.00 64.31 87 PRO A O 1
#

Solvent-accessible surface area (backbone atoms only — not comparable to full-atom values): 5314 Å² total; per-residue (Å²): 109,64,58,61,54,49,54,52,50,28,62,75,70,73,41,87,52,39,71,66,45,63,47,68,55,88,66,47,55,47,86,69,92,53,94,75,38,55,50,100,86,67,47,75,40,68,42,96,66,60,67,60,65,53,47,56,43,50,50,54,32,36,76,70,54,43,18,75,36,76,55,75,34,85,66,52,72,71,58,50,50,52,56,75,65,54,132

Radius of gyration: 14.11 Å; Cα contacts (8 Å, |Δi|>4): 93; chains: 1; bounding box: 40×17×35 Å

Nearest PDB structures (foldseek):
  4l1w-assembly1_A  TM=1.001E+00  e=3.264E-11  Homo sapiens
  2ipj-assembly1_A  TM=9.941E-01  e=4.264E-11  Homo sapiens
  3fjn-assembly2_B  TM=1.003E+00  e=5.210E-11  Mus musculus
  3ln3-assembly1_A  TM=9.996E-01  e=4.419E-10  Mus musculus
  4hbk-assembly1_A  TM=9.847E-01  e=1.247E-08  Schistosoma japonicum

Foldseek 3Di:
DLLVVLVVVCVVVVHQAEQEDEAEEPWAFDDDPDPFDADPVRHGHTDDDDPQVVVVVVVVCCVVVRYVYYYYHHDDPVSVVCNVPRD

Sequence (87 aa):
LVRVCLEQSLKQLQLDYVDLYLIHFPMAMKPGENYLPKDENGKLIYDAVDICDTWEAMEKCKDAGLAKSIGVSNFNRRQLEKILKKP

Mean predicted aligned error: 2.66 Å

pLDDT: mean 96.3, std 4.35, range [64.31, 98.88]

Secondary structure (DSSP, 8-state):
-HHHHHHHHHHHHT-S-EEEEEE--S--B--SS-SS-B-TTS-B-B----HHHHHHHHHHHHHTTSEEEEEESS--HHHHHHHHT--